Protein AF-A0A1W1EAQ4-F1 (afdb_monomer_lite)

InterPro domains:
  IPR036227 Large ribosomal subunit protein uL15/eL18 superfamily [SSF52080] (1-77)
  IPR060022 Large ribosomal subunit protein uL15, C-terminal domain [PF27056] (21-77)

Radius of gyration: 17.69 Å; chains: 1; bounding box: 53×29×34 Å

Secondary structure (DSSP, 8-state):
--GGGSS----------PPEEEETTT-GGGTS-SSB-HHHHHHHS---TT---EEEESGGGTGGGGGB--TTEEES--

Structure (mmCIF, N/CA/C/O backbone):
data_AF-A0A1W1EAQ4-F1
#
_entry.id   AF-A0A1W1EAQ4-F1
#
loop_
_atom_site.group_PDB
_atom_site.id
_atom_site.type_symbol
_atom_site.label_atom_id
_atom_site.label_alt_id
_atom_site.label_comp_id
_atom_site.label_asym_id
_atom_site.label_entity_id
_atom_site.label_seq_id
_atom_site.pdbx_PDB_ins_code
_atom_site.Cartn_x
_atom_site.Cartn_y
_atom_site.Cartn_z
_atom_site.occupancy
_atom_site.B_iso_or_equiv
_atom_site.auth_seq_id
_atom_site.auth_comp_id
_atom_site.auth_asym_id
_atom_site.auth_atom_id
_atom_site.pdbx_PDB_model_num
ATOM 1 N N . MET A 1 1 ? 35.789 -17.126 -16.927 1.00 79.06 1 MET A N 1
ATOM 2 C CA . MET A 1 1 ? 34.876 -16.068 -17.425 1.00 79.06 1 MET A CA 1
ATOM 3 C C . MET A 1 1 ? 34.215 -15.355 -16.251 1.00 79.06 1 MET A C 1
ATOM 5 O O . MET A 1 1 ? 33.774 -16.053 -15.342 1.00 79.06 1 MET A O 1
ATOM 9 N N . PRO A 1 2 ? 34.118 -14.012 -16.260 1.00 93.81 2 PRO A N 1
ATOM 10 C CA . PRO A 1 2 ? 33.389 -13.255 -15.240 1.00 93.81 2 PRO A CA 1
ATOM 11 C C . PRO A 1 2 ? 31.929 -13.706 -15.142 1.00 93.81 2 PRO A C 1
ATOM 13 O O . PRO A 1 2 ? 31.295 -13.933 -16.171 1.00 93.81 2 PRO A O 1
ATOM 16 N N . LEU A 1 3 ? 31.389 -13.801 -13.923 1.00 89.94 3 LEU A N 1
ATOM 17 C CA . LEU A 1 3 ? 30.025 -14.285 -13.660 1.00 89.94 3 LEU A CA 1
ATOM 18 C C . LEU A 1 3 ? 28.951 -13.569 -14.494 1.00 89.94 3 LEU A C 1
ATOM 20 O O . LEU A 1 3 ? 28.077 -14.227 -15.049 1.00 89.94 3 LEU A O 1
ATOM 24 N N . GLN A 1 4 ? 29.080 -12.255 -14.681 1.00 89.94 4 GLN A N 1
ATOM 25 C CA . GLN A 1 4 ? 28.152 -11.431 -15.467 1.00 89.94 4 GLN A CA 1
ATOM 26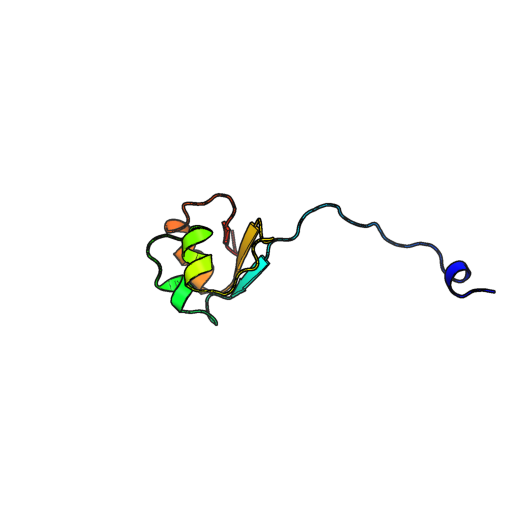 C C . GLN A 1 4 ? 28.050 -11.831 -16.952 1.00 89.94 4 GLN A C 1
ATOM 28 O O . GLN A 1 4 ? 27.080 -11.477 -17.614 1.00 89.94 4 GLN A O 1
ATOM 33 N N . LYS A 1 5 ? 29.041 -12.552 -17.492 1.00 91.88 5 LYS A N 1
ATOM 34 C CA . LYS A 1 5 ? 29.066 -13.005 -18.893 1.00 91.88 5 LYS A CA 1
ATOM 35 C C . LYS A 1 5 ? 28.643 -14.466 -19.065 1.00 91.88 5 LYS A C 1
ATOM 37 O O . LYS A 1 5 ? 28.571 -14.939 -20.191 1.00 91.88 5 LYS A O 1
ATOM 42 N N . ARG A 1 6 ? 28.414 -15.195 -17.966 1.00 94.12 6 ARG A N 1
ATOM 43 C CA . ARG A 1 6 ? 28.119 -16.639 -17.993 1.00 94.12 6 ARG A CA 1
ATOM 44 C C . ARG A 1 6 ? 26.653 -16.948 -18.294 1.00 94.12 6 ARG A C 1
ATOM 46 O O . ARG A 1 6 ? 26.357 -18.077 -18.657 1.00 94.12 6 ARG A O 1
ATOM 53 N N . LEU A 1 7 ? 25.756 -15.978 -18.120 1.00 90.06 7 LEU A N 1
ATOM 54 C CA . LEU A 1 7 ? 24.314 -16.137 -18.307 1.00 90.06 7 LEU A CA 1
ATOM 55 C C . LEU A 1 7 ? 23.774 -15.073 -19.275 1.00 90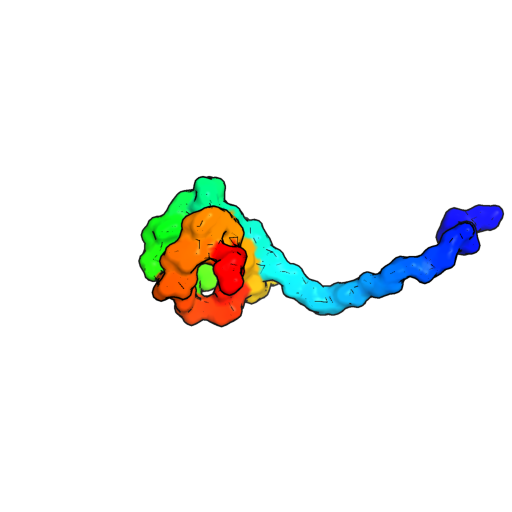.06 7 LEU A C 1
ATOM 57 O O . LEU A 1 7 ? 24.281 -13.945 -19.276 1.00 90.06 7 LEU A O 1
ATOM 61 N N . PRO A 1 8 ? 22.748 -15.397 -20.083 1.00 91.69 8 PRO A N 1
ATOM 62 C CA . PRO A 1 8 ? 22.057 -14.408 -20.899 1.00 91.69 8 PRO A CA 1
ATOM 63 C C . PRO A 1 8 ? 21.350 -13.379 -20.009 1.00 91.69 8 PRO A C 1
ATOM 65 O O . PRO A 1 8 ? 20.889 -13.689 -18.908 1.00 91.69 8 PRO A O 1
ATOM 68 N N . LYS A 1 9 ? 21.237 -12.139 -20.492 1.00 91.50 9 LYS A N 1
ATOM 69 C CA . LYS A 1 9 ? 20.435 -11.117 -19.811 1.00 91.50 9 LYS A CA 1
ATOM 70 C C . LYS A 1 9 ? 18.959 -11.492 -19.913 1.00 91.50 9 LYS A C 1
ATOM 72 O O . LYS A 1 9 ? 18.460 -11.711 -21.013 1.00 91.50 9 LYS A O 1
ATOM 77 N N . ILE A 1 10 ? 18.279 -11.531 -18.773 1.00 92.31 10 ILE A N 1
ATOM 78 C CA . ILE A 1 10 ? 16.853 -11.850 -18.676 1.00 92.31 10 ILE A CA 1
ATOM 79 C C . ILE A 1 10 ? 16.099 -10.732 -17.956 1.00 92.31 10 ILE A C 1
ATOM 81 O O . ILE A 1 10 ? 16.623 -10.108 -17.033 1.00 92.31 10 ILE A O 1
ATOM 85 N N . GLY A 1 11 ? 14.861 -10.492 -18.392 1.00 91.56 11 GLY A N 1
ATOM 86 C CA . GLY A 1 11 ? 13.941 -9.524 -17.793 1.00 91.56 11 GLY A CA 1
ATOM 87 C C . GLY A 1 11 ? 14.085 -8.080 -18.288 1.00 91.56 11 GLY A C 1
ATOM 88 O O . GLY A 1 11 ? 14.898 -7.752 -19.149 1.00 91.56 11 GLY A O 1
ATOM 89 N N . PHE A 1 12 ? 13.247 -7.212 -17.725 1.00 93.81 12 PHE A N 1
ATOM 90 C CA . PHE A 1 12 ? 13.245 -5.764 -17.926 1.00 93.81 12 PHE A CA 1
ATOM 91 C C . PHE A 1 12 ? 12.866 -5.076 -16.609 1.00 93.81 12 PHE A C 1
ATOM 93 O O . PHE A 1 12 ? 12.228 -5.678 -15.743 1.00 93.81 12 PHE A O 1
ATOM 100 N N . ILE A 1 13 ? 13.242 -3.805 -16.451 1.00 89.50 13 ILE A N 1
ATOM 101 C CA . ILE A 1 13 ? 12.857 -3.004 -15.283 1.00 89.50 13 ILE A CA 1
ATOM 102 C C . ILE A 1 13 ? 11.616 -2.189 -15.651 1.00 89.50 13 ILE A C 1
ATOM 104 O O . ILE A 1 13 ? 11.658 -1.353 -16.553 1.00 89.50 13 ILE A O 1
ATOM 108 N N . SER A 1 14 ? 10.506 -2.428 -14.953 1.00 90.44 14 SER A N 1
ATOM 109 C CA . SER A 1 14 ? 9.296 -1.614 -15.104 1.00 90.44 14 SER A CA 1
ATOM 110 C C . SER A 1 14 ? 9.481 -0.240 -14.455 1.00 90.44 14 SER A C 1
ATOM 112 O O . SER A 1 14 ? 9.966 -0.147 -13.329 1.00 90.44 14 SER A O 1
ATOM 114 N N . LYS A 1 15 ? 9.049 0.822 -15.148 1.00 87.81 15 LYS A N 1
ATOM 115 C CA . LYS A 1 15 ? 9.021 2.203 -14.627 1.00 87.81 15 LYS A CA 1
ATOM 116 C C . LYS A 1 15 ? 7.769 2.510 -13.791 1.00 87.81 15 LYS A C 1
ATOM 118 O O . LYS A 1 15 ? 7.620 3.628 -13.309 1.00 87.81 15 LYS A O 1
ATOM 123 N N . ILE A 1 16 ? 6.848 1.553 -13.654 1.00 85.94 16 ILE A N 1
ATOM 124 C CA . ILE A 1 16 ? 5.583 1.752 -12.938 1.00 85.94 16 ILE A CA 1
ATOM 125 C C . ILE A 1 16 ? 5.854 1.819 -11.432 1.00 85.94 16 ILE A C 1
ATOM 127 O O . ILE A 1 16 ? 6.384 0.875 -10.843 1.00 85.94 16 ILE A O 1
ATOM 131 N N . GLU A 1 17 ? 5.440 2.920 -10.804 1.00 81.94 17 GLU A N 1
ATOM 132 C CA . GLU A 1 17 ? 5.501 3.088 -9.353 1.00 81.94 17 GLU A CA 1
ATOM 133 C C . GLU A 1 17 ? 4.475 2.167 -8.682 1.00 81.94 17 GLU A C 1
ATOM 135 O O . GLU A 1 17 ? 3.264 2.276 -8.905 1.00 81.94 17 GLU A O 1
ATOM 140 N N . LYS A 1 18 ? 4.974 1.206 -7.898 1.00 82.06 18 LYS A N 1
ATOM 141 C CA . LYS A 1 18 ? 4.133 0.219 -7.218 1.00 82.06 18 LYS A CA 1
ATOM 142 C C . LYS A 1 18 ? 3.397 0.887 -6.050 1.00 82.06 18 LYS A C 1
ATOM 144 O O . LYS A 1 18 ? 4.035 1.618 -5.293 1.00 82.06 18 LYS A O 1
ATOM 149 N N . PRO A 1 19 ? 2.089 0.634 -5.872 1.00 85.69 19 PRO A N 1
ATOM 150 C CA . PRO A 1 19 ? 1.348 1.192 -4.750 1.00 85.69 19 PRO A CA 1
ATOM 151 C C . PRO A 1 19 ? 1.835 0.597 -3.425 1.00 85.69 19 PRO A C 1
ATOM 153 O O . PRO A 1 19 ? 2.201 -0.579 -3.354 1.00 85.69 19 PRO A O 1
ATOM 156 N N . TYR A 1 20 ? 1.803 1.404 -2.370 1.00 83.69 20 TYR A N 1
ATOM 157 C CA . TYR A 1 20 ? 2.091 0.958 -1.015 1.00 83.69 20 TYR A CA 1
ATOM 158 C C . TYR A 1 20 ? 0.919 0.150 -0.471 1.00 83.69 20 TYR A C 1
ATOM 160 O O . TYR A 1 20 ? -0.226 0.592 -0.519 1.00 83.69 20 TYR A O 1
ATOM 168 N N . VAL A 1 21 ? 1.199 -1.046 0.028 1.00 83.56 21 VAL A N 1
ATOM 169 C CA . VAL A 1 21 ? 0.164 -1.992 0.435 1.00 83.56 21 VAL A CA 1
ATOM 170 C C . VAL A 1 21 ? -0.088 -1.877 1.933 1.00 83.56 21 VAL A C 1
ATOM 172 O O . VAL A 1 21 ? 0.828 -2.064 2.727 1.00 83.56 21 VAL A O 1
ATOM 175 N N . ILE A 1 22 ? -1.341 -1.633 2.312 1.00 83.06 22 ILE A N 1
ATOM 176 C CA . ILE A 1 22 ? -1.791 -1.589 3.705 1.00 83.06 22 ILE A CA 1
ATOM 177 C C . ILE A 1 22 ? -2.812 -2.700 3.918 1.00 83.06 22 ILE A C 1
ATOM 179 O O . ILE A 1 22 ? -3.750 -2.844 3.135 1.00 83.06 22 ILE A O 1
ATOM 183 N N . ASN A 1 23 ? -2.638 -3.482 4.986 1.00 83.06 23 ASN A N 1
ATOM 184 C CA . ASN A 1 23 ? -3.617 -4.487 5.382 1.00 83.06 23 ASN A CA 1
ATOM 185 C C . ASN A 1 23 ? -4.597 -3.906 6.418 1.00 83.06 23 ASN A C 1
ATOM 187 O O . ASN A 1 23 ? -4.174 -3.518 7.509 1.00 83.06 23 ASN A O 1
ATOM 191 N N . VAL A 1 24 ? -5.890 -3.877 6.085 1.00 75.75 24 VAL A N 1
ATOM 192 C CA . VAL A 1 24 ? -6.950 -3.299 6.932 1.00 75.75 24 VAL A CA 1
ATOM 193 C C . VAL A 1 24 ? -7.322 -4.157 8.148 1.00 75.75 24 VAL A C 1
ATOM 195 O O . VAL A 1 24 ? -7.811 -3.625 9.135 1.00 75.75 24 VAL A O 1
ATOM 198 N N . GLU A 1 25 ? -7.032 -5.459 8.152 1.00 73.12 25 GLU A N 1
ATOM 199 C CA . GLU A 1 25 ? -7.285 -6.333 9.313 1.00 73.12 25 GLU A CA 1
ATOM 200 C C . GLU A 1 25 ? -6.247 -6.123 10.418 1.00 73.12 25 GLU A C 1
ATOM 202 O O . GLU A 1 25 ? -6.550 -6.200 11.610 1.00 73.12 25 GLU A O 1
ATOM 207 N N . LYS A 1 26 ? -5.005 -5.830 10.017 1.00 73.50 26 LYS A N 1
ATOM 208 C CA . LYS A 1 26 ? -3.912 -5.535 10.950 1.00 73.50 26 LYS A CA 1
ATOM 209 C C . LYS A 1 26 ? -3.999 -4.118 11.502 1.00 73.50 26 LYS A C 1
ATOM 211 O O . LYS A 1 26 ? -3.606 -3.886 12.640 1.00 73.50 26 LYS A O 1
ATOM 216 N N . ILE A 1 27 ? -4.502 -3.179 10.705 1.00 72.94 27 ILE A N 1
ATOM 217 C CA . ILE A 1 27 ? -4.622 -1.772 11.083 1.00 72.94 27 ILE A CA 1
ATOM 218 C C . ILE A 1 27 ? -6.106 -1.416 11.089 1.00 72.94 27 ILE A C 1
ATOM 220 O O . ILE A 1 27 ? -6.623 -0.777 10.175 1.00 72.94 27 ILE A O 1
ATOM 224 N N . LYS A 1 28 ? -6.785 -1.842 12.158 1.00 69.56 28 LYS A N 1
ATOM 225 C CA . LYS A 1 28 ? -8.221 -1.603 12.373 1.00 69.56 28 LYS A CA 1
ATOM 226 C C . LYS A 1 28 ? -8.582 -0.117 12.393 1.00 69.56 28 LYS A C 1
ATOM 228 O O . LYS A 1 28 ? -9.658 0.255 11.947 1.00 69.56 28 LYS A O 1
ATOM 233 N N . ALA A 1 29 ? -7.639 0.732 12.795 1.00 68.25 29 ALA A N 1
ATOM 234 C CA . ALA A 1 29 ? -7.808 2.179 12.802 1.00 68.25 29 ALA A CA 1
ATOM 235 C C . ALA A 1 29 ? -8.033 2.782 11.398 1.00 68.25 29 ALA A C 1
ATOM 237 O O . ALA A 1 29 ? -8.545 3.887 11.293 1.00 68.25 29 ALA A O 1
ATOM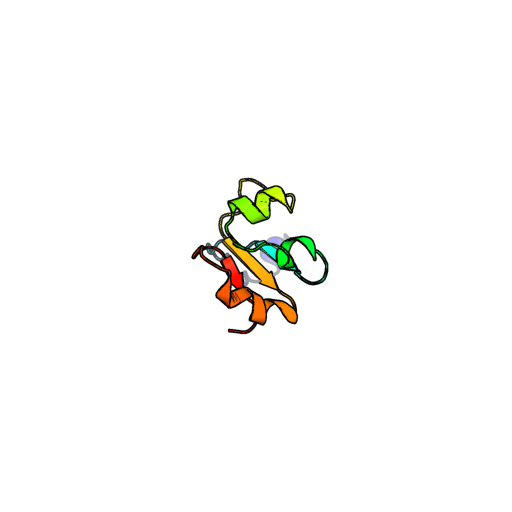 238 N N . VAL A 1 30 ? -7.691 2.073 10.311 1.00 69.38 30 VAL A N 1
ATOM 239 C CA . VAL A 1 30 ? -8.029 2.508 8.940 1.00 69.38 30 VAL A CA 1
ATOM 240 C C . VAL A 1 30 ? -9.487 2.178 8.586 1.00 69.38 30 VAL A C 1
ATOM 242 O O . VAL A 1 30 ? -10.068 2.845 7.738 1.00 69.38 30 VAL A O 1
ATOM 245 N N . ALA A 1 31 ? -10.098 1.183 9.239 1.00 63.94 31 ALA A N 1
ATOM 246 C CA . ALA A 1 31 ? -11.499 0.809 9.024 1.00 63.94 31 ALA A CA 1
ATOM 247 C C . ALA A 1 31 ? -12.488 1.716 9.781 1.00 63.94 31 ALA A C 1
ATOM 249 O O . ALA A 1 31 ? -13.632 1.874 9.357 1.00 63.94 31 ALA A O 1
ATOM 250 N N . GLU A 1 32 ? -12.035 2.321 10.879 1.00 69.38 32 GLU A N 1
ATOM 251 C CA . GLU A 1 32 ? -12.821 3.248 11.704 1.00 69.38 32 GLU A CA 1
ATOM 252 C C . GLU A 1 32 ? -12.890 4.667 11.121 1.00 69.38 32 GLU A C 1
ATOM 254 O O . GLU A 1 32 ? -13.687 5.476 11.581 1.00 69.38 32 GLU A O 1
ATOM 259 N N . LEU A 1 33 ? -12.096 4.978 10.089 1.00 70.50 33 LEU A N 1
ATOM 260 C CA . LEU A 1 33 ? -12.158 6.276 9.420 1.00 70.50 33 LEU A CA 1
ATOM 261 C C . LEU A 1 33 ? -13.441 6.400 8.584 1.00 70.50 33 LEU A C 1
ATOM 263 O O . LEU A 1 33 ? -13.799 5.505 7.810 1.00 70.50 33 LEU A O 1
ATOM 267 N N . ASP A 1 34 ? -14.116 7.540 8.721 1.00 60.44 34 ASP A N 1
ATOM 268 C CA . ASP A 1 34 ? -15.302 7.890 7.931 1.00 60.44 34 ASP A CA 1
ATOM 269 C C . ASP A 1 34 ? -14.945 8.324 6.504 1.00 60.44 34 ASP A C 1
ATOM 271 O O . ASP A 1 34 ? -15.708 8.070 5.572 1.00 60.44 34 ASP A O 1
ATOM 275 N N . GLU A 1 35 ? -13.751 8.896 6.315 1.00 67.44 35 GLU A N 1
ATOM 276 C CA . GLU A 1 35 ? -13.224 9.313 5.014 1.00 67.44 35 GLU A CA 1
ATOM 277 C C . GLU A 1 35 ? -11.793 8.806 4.802 1.00 67.44 35 GLU A C 1
ATOM 279 O O . GLU A 1 35 ? -10.881 9.059 5.600 1.00 67.44 35 GLU A O 1
ATOM 284 N N . ILE A 1 36 ? -11.580 8.089 3.696 1.00 72.00 36 ILE A N 1
ATOM 285 C CA . ILE A 1 36 ? -10.276 7.530 3.334 1.00 72.00 36 ILE A CA 1
ATOM 286 C C . ILE A 1 36 ? -9.630 8.430 2.273 1.00 72.00 36 ILE A C 1
ATOM 288 O O . ILE A 1 36 ? -9.943 8.331 1.085 1.00 72.00 36 ILE A O 1
ATOM 292 N N . THR A 1 37 ? -8.712 9.291 2.719 1.00 72.19 37 THR A N 1
ATOM 293 C CA . THR A 1 37 ? -7.822 10.129 1.900 1.00 72.19 37 THR A CA 1
ATOM 294 C C . THR A 1 37 ? -6.367 9.834 2.265 1.00 72.19 37 THR A C 1
ATOM 296 O O . THR A 1 37 ? -6.078 9.268 3.324 1.00 72.19 37 THR A O 1
ATOM 299 N N . ILE A 1 38 ? -5.400 10.209 1.419 1.00 69.81 38 ILE A N 1
ATOM 300 C CA . ILE A 1 38 ? -3.971 10.002 1.750 1.00 69.81 38 ILE A CA 1
ATOM 301 C C . ILE A 1 38 ? -3.595 10.709 3.066 1.00 69.81 38 ILE A C 1
ATOM 303 O O . ILE A 1 38 ? -2.729 10.239 3.810 1.00 69.81 38 ILE A O 1
ATOM 307 N N . GLU A 1 39 ? -4.259 11.821 3.371 1.00 72.19 39 GLU A N 1
ATOM 308 C CA . GLU A 1 39 ? -4.050 12.602 4.587 1.00 72.19 39 GLU A CA 1
ATOM 309 C C . GLU A 1 39 ? -4.602 11.904 5.833 1.00 72.19 39 GLU A C 1
ATOM 311 O O . GLU A 1 39 ? -3.890 11.819 6.836 1.00 72.19 39 GLU A O 1
ATOM 316 N N . SER A 1 40 ? -5.803 11.318 5.768 1.00 73.00 40 SER A N 1
ATOM 317 C CA . SER A 1 40 ? -6.354 10.565 6.902 1.00 73.00 40 SER A CA 1
ATOM 318 C C . SER A 1 40 ? -5.543 9.295 7.188 1.00 73.00 40 SER A C 1
ATOM 320 O O . SER A 1 40 ? -5.254 8.988 8.348 1.00 73.00 40 SER A O 1
ATOM 322 N N . ILE A 1 41 ? -5.043 8.619 6.146 1.00 75.25 41 ILE A N 1
ATOM 323 C CA . ILE A 1 41 ? -4.172 7.445 6.309 1.00 75.25 41 ILE A CA 1
ATOM 324 C C . ILE A 1 41 ? -2.810 7.839 6.905 1.00 75.25 41 ILE A C 1
ATOM 326 O O . ILE A 1 41 ? -2.266 7.088 7.714 1.00 75.25 41 ILE A O 1
ATOM 330 N N . ARG A 1 42 ? -2.254 9.010 6.562 1.00 73.62 42 ARG A N 1
ATOM 331 C CA . ARG A 1 42 ? -0.985 9.505 7.140 1.00 73.62 42 ARG A CA 1
ATOM 332 C C . ARG A 1 42 ? -1.068 9.763 8.642 1.00 73.62 42 ARG A C 1
ATOM 334 O O . ARG A 1 42 ? -0.068 9.586 9.333 1.00 73.62 42 ARG A O 1
ATOM 341 N N . SER A 1 43 ? -2.229 10.180 9.134 1.00 70.75 43 SER A N 1
ATOM 342 C CA . SER A 1 43 ? -2.444 10.437 10.561 1.00 70.75 43 SER A CA 1
ATOM 343 C C . SER A 1 43 ? -2.512 9.143 11.371 1.00 70.75 43 SER A C 1
ATOM 345 O O . SER A 1 43 ? -1.995 9.072 12.482 1.00 70.75 43 SER A O 1
ATOM 347 N N . VAL A 1 44 ? -3.111 8.099 10.796 1.00 72.06 44 VAL A N 1
ATOM 348 C CA . VAL A 1 44 ? -3.326 6.811 11.470 1.00 72.06 44 VAL A CA 1
ATOM 349 C C . VAL A 1 44 ? -2.146 5.852 11.291 1.00 72.06 44 VAL A C 1
ATOM 351 O O . VAL A 1 44 ? -1.864 5.022 12.157 1.00 72.06 44 VAL A O 1
ATOM 354 N N . HIS A 1 45 ? -1.427 5.953 10.174 1.00 70.12 45 HIS A N 1
ATOM 355 C CA . HIS A 1 45 ? -0.339 5.051 9.833 1.00 70.12 45 HIS A CA 1
ATOM 356 C C . HIS A 1 45 ? 0.906 5.813 9.384 1.00 70.12 45 HIS A C 1
ATOM 358 O O . HIS A 1 45 ? 0.832 6.750 8.592 1.00 70.12 45 HIS A O 1
ATOM 364 N N . LYS A 1 46 ? 2.084 5.366 9.847 1.00 68.50 46 LYS A N 1
ATOM 365 C CA . LYS A 1 46 ? 3.379 5.935 9.446 1.00 68.50 46 LYS A CA 1
ATOM 366 C C . LYS A 1 46 ? 3.640 5.686 7.960 1.00 68.50 46 LYS A C 1
ATOM 368 O O . LYS A 1 46 ? 4.291 4.719 7.578 1.00 68.50 46 LYS A O 1
ATOM 373 N N . LEU A 1 47 ? 3.160 6.600 7.130 1.00 71.69 47 LEU A N 1
ATOM 374 C CA . LEU A 1 47 ? 3.444 6.655 5.706 1.00 71.69 47 LEU A CA 1
ATOM 375 C C . LEU A 1 47 ? 4.643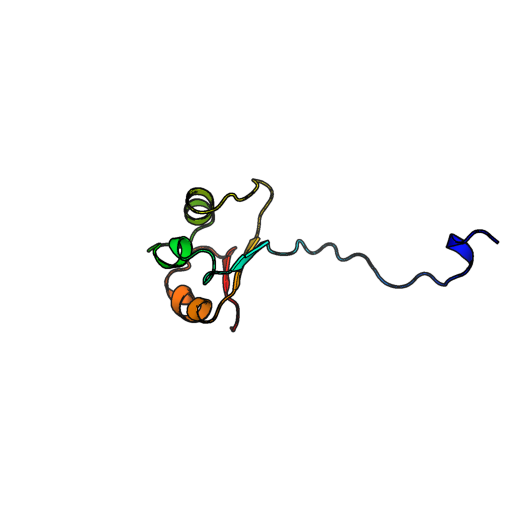 7.567 5.441 1.00 71.69 47 LEU A C 1
ATOM 377 O O . LEU A 1 47 ? 4.720 8.692 5.936 1.00 71.69 47 LEU A O 1
ATOM 381 N N . GLN A 1 48 ? 5.581 7.098 4.618 1.00 72.19 48 GLN A N 1
ATOM 382 C CA . GLN A 1 48 ? 6.647 7.955 4.098 1.00 72.19 48 GLN A CA 1
ATOM 383 C C . GLN A 1 48 ? 6.077 8.966 3.094 1.00 72.19 48 GLN A C 1
ATOM 385 O O . GLN A 1 48 ? 5.175 8.650 2.317 1.00 72.19 48 GLN A O 1
ATOM 390 N N . LYS A 1 49 ? 6.651 10.177 3.056 1.00 69.31 49 LYS A N 1
ATOM 391 C CA . LYS A 1 49 ? 6.229 11.262 2.147 1.00 69.31 49 LYS A CA 1
ATOM 392 C C . LYS A 1 49 ? 6.289 10.878 0.659 1.00 69.31 49 LYS A C 1
ATOM 394 O O . LYS A 1 49 ? 5.600 11.489 -0.148 1.00 69.31 49 LYS A O 1
ATOM 399 N N . THR A 1 50 ? 7.080 9.865 0.315 1.00 72.31 50 THR A N 1
ATOM 400 C CA . THR A 1 50 ? 7.299 9.371 -1.053 1.00 72.31 50 THR A CA 1
ATOM 401 C C . THR A 1 50 ? 6.146 8.518 -1.590 1.00 72.31 50 THR A C 1
ATOM 403 O O . THR A 1 50 ? 6.084 8.270 -2.788 1.00 72.31 50 THR A O 1
ATOM 406 N N . VAL A 1 51 ? 5.230 8.045 -0.739 1.00 74.75 51 VAL A N 1
ATOM 407 C CA . VAL A 1 51 ? 4.131 7.178 -1.183 1.00 74.75 51 VAL A CA 1
ATOM 408 C C . VAL A 1 51 ? 3.090 8.000 -1.944 1.00 74.75 51 VAL A C 1
ATOM 410 O O . VAL A 1 51 ? 2.395 8.821 -1.349 1.00 74.75 51 VAL A O 1
ATOM 413 N N . LYS A 1 52 ? 2.975 7.754 -3.256 1.00 75.62 52 LYS A N 1
ATOM 414 C CA . LYS A 1 52 ? 2.005 8.425 -4.141 1.00 75.62 52 LYS A CA 1
ATOM 415 C C . LYS A 1 52 ? 0.703 7.656 -4.355 1.00 75.62 52 LYS A C 1
ATOM 417 O O . LYS A 1 52 ? -0.289 8.251 -4.749 1.00 75.62 52 LYS A O 1
ATOM 422 N N . ARG A 1 53 ? 0.714 6.334 -4.165 1.00 80.31 53 ARG A N 1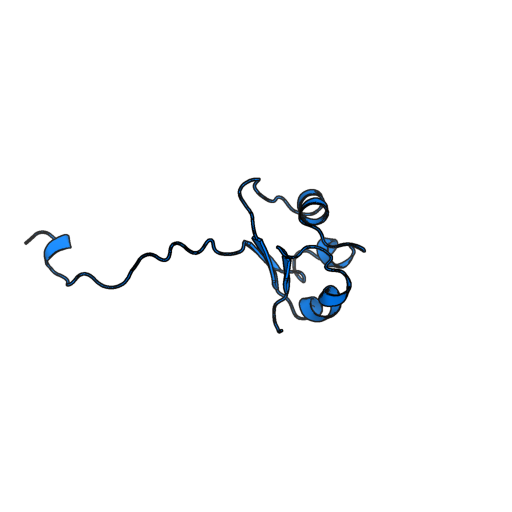
ATOM 423 C CA . ARG A 1 53 ? -0.446 5.451 -4.376 1.00 80.31 53 ARG A CA 1
ATOM 424 C C . ARG A 1 53 ? -0.522 4.424 -3.262 1.00 80.31 53 ARG A C 1
ATOM 426 O O . ARG A 1 53 ? 0.508 3.852 -2.903 1.00 80.31 53 ARG A O 1
ATOM 433 N N . VAL A 1 54 ? -1.721 4.165 -2.751 1.00 83.81 54 VAL A N 1
ATOM 434 C CA . VAL A 1 54 ? -1.958 3.230 -1.645 1.00 83.81 54 VAL A CA 1
ATOM 435 C C . VAL A 1 54 ? -2.960 2.167 -2.080 1.00 83.81 54 VAL A C 1
ATOM 437 O O . VAL A 1 54 ? -3.974 2.469 -2.700 1.00 83.81 54 VAL A O 1
ATOM 440 N N . LYS A 1 55 ? -2.682 0.906 -1.752 1.00 84.06 55 LYS A N 1
ATOM 441 C CA . LYS A 1 55 ? -3.598 -0.211 -1.964 1.00 84.06 55 LYS A CA 1
ATOM 442 C C . LYS A 1 55 ? -4.009 -0.814 -0.625 1.00 84.06 55 LYS A C 1
ATOM 444 O O . LYS A 1 55 ? -3.166 -1.347 0.094 1.00 84.06 55 LYS A O 1
ATOM 449 N N . LEU A 1 56 ? -5.301 -0.766 -0.321 1.00 80.75 56 LEU A N 1
ATOM 450 C CA . LEU A 1 56 ? -5.905 -1.397 0.847 1.00 80.75 56 LEU A CA 1
ATOM 451 C C . LEU A 1 56 ? -6.228 -2.865 0.538 1.00 80.75 56 LEU A C 1
ATOM 453 O O . LEU A 1 56 ? -6.862 -3.178 -0.472 1.00 80.75 56 LEU A O 1
ATOM 457 N N . ILE A 1 57 ? -5.776 -3.776 1.399 1.00 81.88 57 ILE A N 1
ATOM 458 C CA . ILE A 1 57 ? -5.953 -5.227 1.259 1.00 81.88 57 ILE A CA 1
ATOM 459 C C . ILE A 1 57 ? -6.552 -5.806 2.543 1.00 81.88 57 ILE A C 1
ATOM 461 O O . ILE A 1 57 ? -6.130 -5.449 3.636 1.00 81.88 57 ILE A O 1
ATOM 465 N N . GLY A 1 58 ? -7.506 -6.725 2.411 1.00 72.38 58 GLY A N 1
ATOM 466 C CA . GLY A 1 58 ? -8.151 -7.446 3.515 1.00 72.38 58 GLY A CA 1
ATOM 467 C C . GLY A 1 58 ? -9.553 -7.893 3.110 1.00 72.38 58 GLY A C 1
ATOM 468 O O . GLY A 1 58 ? -10.082 -7.391 2.116 1.00 72.38 58 GLY A O 1
ATOM 469 N N . ALA A 1 59 ? -10.158 -8.826 3.846 1.00 67.88 59 ALA A N 1
ATOM 470 C CA . ALA A 1 59 ? -11.519 -9.288 3.562 1.00 67.88 59 ALA A CA 1
ATOM 471 C C . ALA A 1 59 ? -12.543 -8.141 3.663 1.00 67.88 59 ALA A C 1
ATOM 473 O O . ALA A 1 59 ? -13.419 -8.017 2.811 1.00 67.88 59 ALA A O 1
ATOM 474 N N . SER A 1 60 ? -12.345 -7.245 4.634 1.00 66.25 60 SER A N 1
ATOM 475 C CA . SER A 1 60 ? -13.146 -6.035 4.866 1.00 66.25 60 SER A CA 1
ATOM 476 C C . SER A 1 60 ? -12.787 -4.853 3.956 1.00 66.25 60 SER A C 1
ATOM 478 O O . SER A 1 60 ? -13.407 -3.795 4.034 1.00 66.25 60 SER A O 1
ATOM 480 N N . ALA A 1 61 ? -11.795 -4.991 3.066 1.00 66.56 61 ALA A N 1
ATOM 481 C CA . ALA A 1 61 ? -11.418 -3.905 2.156 1.00 66.56 61 ALA A CA 1
ATOM 482 C C . ALA A 1 61 ? -12.511 -3.603 1.115 1.00 66.56 61 ALA A C 1
ATOM 484 O O . ALA A 1 61 ? -12.529 -2.510 0.553 1.00 66.56 61 ALA A O 1
ATOM 485 N N . LYS A 1 62 ? -13.415 -4.557 0.862 1.00 66.88 62 LYS A N 1
ATOM 486 C CA . LYS A 1 62 ? -14.543 -4.400 -0.066 1.00 66.88 62 LYS A CA 1
ATOM 487 C C . LYS A 1 62 ? -15.583 -3.412 0.457 1.00 66.88 62 LYS A C 1
ATOM 489 O O . LYS A 1 62 ? -16.064 -2.581 -0.306 1.00 66.88 62 LYS A O 1
ATOM 494 N N . ASP A 1 63 ? -15.847 -3.443 1.758 1.00 68.81 63 ASP A N 1
ATOM 495 C CA . ASP A 1 63 ? -16.861 -2.598 2.399 1.00 68.81 63 ASP A CA 1
ATOM 496 C C . ASP A 1 63 ? -16.399 -1.138 2.514 1.00 68.81 63 ASP A C 1
ATOM 498 O O . ASP A 1 63 ? -17.201 -0.206 2.546 1.00 68.81 63 ASP A O 1
ATOM 502 N N . LEU A 1 64 ? -15.081 -0.923 2.501 1.00 70.31 64 LEU A N 1
ATOM 503 C CA . LEU A 1 64 ? -14.462 0.401 2.556 1.00 70.31 64 LEU A CA 1
ATOM 504 C C . LEU A 1 64 ? -14.483 1.137 1.209 1.00 70.31 64 LEU A C 1
ATOM 506 O O . LEU A 1 64 ? -14.166 2.324 1.172 1.00 70.31 64 LEU A O 1
ATOM 510 N N . ALA A 1 65 ? -14.894 0.485 0.114 1.00 65.75 65 ALA A N 1
ATOM 511 C CA . ALA A 1 65 ? -14.966 1.106 -1.210 1.00 65.75 65 ALA A CA 1
ATOM 512 C C . ALA A 1 65 ? -15.900 2.330 -1.250 1.00 65.75 65 ALA A C 1
ATOM 514 O O . ALA A 1 65 ? -15.612 3.289 -1.959 1.00 65.75 65 ALA A O 1
ATOM 515 N N . GLY A 1 66 ? -16.973 2.332 -0.451 1.00 66.62 66 GLY A N 1
ATOM 516 C CA . GLY A 1 66 ? -17.915 3.456 -0.369 1.00 66.62 66 GLY A CA 1
ATOM 517 C C . GLY A 1 66 ? -17.387 4.685 0.382 1.00 66.62 66 GLY A C 1
ATOM 518 O O . GLY A 1 66 ? -17.969 5.758 0.264 1.00 66.62 66 GLY A O 1
ATOM 519 N N . LYS A 1 67 ? -16.288 4.548 1.138 1.00 69.50 67 LYS A N 1
ATOM 520 C CA . LYS A 1 67 ? -15.680 5.627 1.941 1.00 69.50 67 LYS A CA 1
ATOM 521 C C . LYS A 1 67 ? -14.448 6.263 1.280 1.00 69.50 67 LYS A C 1
ATOM 523 O O . LYS A 1 67 ? -13.848 7.184 1.838 1.00 69.50 67 LYS A O 1
ATOM 528 N N . ILE A 1 68 ? -14.040 5.763 0.111 1.00 76.94 68 ILE A N 1
ATOM 529 C CA . ILE A 1 68 ? -12.873 6.265 -0.623 1.00 76.94 68 ILE A CA 1
ATOM 530 C C . ILE A 1 68 ? -13.294 7.466 -1.459 1.00 76.94 68 ILE A C 1
ATOM 532 O O . ILE A 1 68 ? -14.141 7.350 -2.339 1.00 76.94 68 ILE A O 1
ATOM 536 N N . LYS A 1 69 ? -12.669 8.613 -1.193 1.00 72.00 69 LYS A N 1
ATOM 537 C CA . LYS A 1 69 ? -12.877 9.856 -1.953 1.00 72.00 69 LYS A CA 1
ATOM 538 C C . LYS A 1 69 ? -11.671 10.236 -2.819 1.00 72.00 69 LYS A C 1
ATOM 540 O O . LYS A 1 69 ? -11.715 11.242 -3.515 1.00 72.00 69 LYS A O 1
ATOM 545 N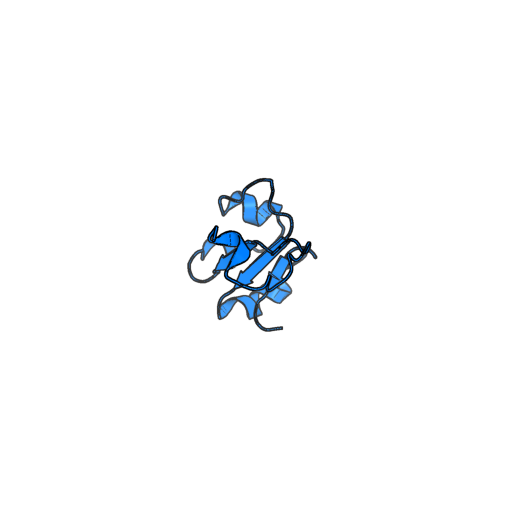 N . ASP A 1 70 ? -10.599 9.447 -2.756 1.00 73.19 70 ASP A N 1
ATOM 546 C CA . ASP A 1 70 ? -9.284 9.772 -3.307 1.00 73.19 70 ASP A CA 1
ATOM 547 C C . ASP A 1 70 ? -8.874 8.738 -4.372 1.00 73.19 70 ASP A C 1
ATOM 549 O O . ASP A 1 70 ? -8.742 7.546 -4.075 1.00 73.19 70 ASP A O 1
ATOM 553 N N . ASP A 1 71 ? -8.636 9.185 -5.610 1.00 70.00 71 ASP A N 1
ATOM 554 C CA . ASP A 1 71 ? -8.336 8.319 -6.769 1.00 70.00 71 ASP A CA 1
ATOM 555 C C . ASP A 1 71 ? -7.019 7.536 -6.623 1.00 70.00 71 ASP A C 1
ATOM 557 O O . ASP A 1 71 ? -6.771 6.534 -7.301 1.00 70.00 71 ASP A O 1
ATOM 561 N N . ALA A 1 72 ? -6.142 7.993 -5.730 1.00 72.94 72 ALA A N 1
ATOM 562 C CA . ALA A 1 72 ? -4.856 7.369 -5.453 1.00 72.94 72 ALA A CA 1
ATOM 563 C C . ALA A 1 72 ? -4.940 6.185 -4.465 1.00 72.94 72 ALA A C 1
ATOM 565 O O . ALA A 1 72 ? -3.919 5.525 -4.220 1.00 72.94 72 ALA A O 1
ATOM 566 N N . VAL A 1 73 ? -6.129 5.900 -3.917 1.00 78.75 73 VAL A N 1
ATOM 567 C CA . VAL A 1 73 ? -6.392 4.772 -3.016 1.00 78.75 73 VAL A CA 1
ATOM 568 C C . VAL A 1 73 ? -7.196 3.699 -3.746 1.00 78.75 73 VAL A C 1
ATOM 570 O O . VAL A 1 73 ? -8.258 3.946 -4.302 1.00 78.75 73 VAL A O 1
ATOM 573 N N . THR A 1 74 ? -6.694 2.466 -3.753 1.00 76.50 74 THR A N 1
ATOM 574 C CA . THR A 1 74 ? -7.360 1.333 -4.416 1.00 76.50 74 THR A CA 1
ATOM 575 C C . THR A 1 74 ? -7.616 0.202 -3.428 1.00 76.50 74 THR A C 1
ATOM 577 O O . THR A 1 74 ? -6.764 -0.096 -2.597 1.00 76.50 74 THR A O 1
ATOM 580 N N . THR A 1 75 ? -8.749 -0.486 -3.535 1.00 77.75 75 THR A N 1
ATOM 581 C CA . THR A 1 75 ? -9.063 -1.673 -2.725 1.00 77.75 75 THR A CA 1
ATOM 582 C C . THR A 1 75 ? -8.739 -2.969 -3.465 1.00 77.75 75 THR A C 1
ATOM 584 O O . THR A 1 75 ? -8.621 -3.026 -4.692 1.00 77.75 75 THR A O 1
ATOM 587 N N . SER A 1 76 ? -8.521 -4.038 -2.706 1.00 66.50 76 SER A N 1
ATOM 588 C CA . SER A 1 76 ? -8.363 -5.387 -3.245 1.00 66.50 76 SER A CA 1
ATOM 589 C C . SER A 1 76 ? -9.725 -6.046 -3.469 1.00 66.50 76 SER A C 1
ATOM 591 O O . SER A 1 76 ? -10.560 -6.031 -2.572 1.00 66.50 76 SER A O 1
ATOM 593 N N . GLY A 1 77 ? -9.912 -6.692 -4.624 1.00 62.59 77 GLY A N 1
ATOM 594 C CA . GLY A 1 77 ? -11.148 -7.412 -4.958 1.00 62.59 77 GLY A CA 1
ATOM 595 C C . GLY A 1 77 ? -12.207 -6.556 -5.652 1.00 62.59 77 GLY A C 1
ATOM 596 O O . GLY A 1 77 ? -13.371 -6.646 -5.268 1.00 62.59 77 GLY A O 1
ATOM 597 N N . LYS A 1 78 ? -11.770 -5.744 -6.626 1.00 50.06 78 LYS A N 1
ATOM 598 C CA . LYS A 1 78 ? -12.640 -5.113 -7.628 1.00 50.06 78 LYS A CA 1
ATOM 599 C C . LYS A 1 78 ? -13.551 -6.144 -8.293 1.00 50.06 78 LYS A C 1
ATOM 601 O O . LYS A 1 78 ? -13.064 -7.282 -8.491 1.00 50.06 78 LYS A O 1
#

Sequence (78 aa):
MPLQKRLPKIGFISKIEKPYVINVEKIKAVAELDEITIESIRSVHKLQKTVKRVKLIGASAKDLAGKIKDDAVTTSGK

Organism: NCBI:txid652676

pLDDT: mean 76.35, std 9.29, range [50.06, 94.12]

Foldseek 3Di:
DPPVPPDDDDDDDDPDDDAAEDECVVQVVCVPDQADDPVSCVVSDVDDPPHQAHEYEDPCQVVCPVRYPYPRYHYPDD